Protein AF-A0A961NVN5-F1 (afdb_monomer)

Structure (mmCIF, N/CA/C/O backbone):
data_AF-A0A961NVN5-F1
#
_entry.id   AF-A0A961NVN5-F1
#
loop_
_atom_site.group_PDB
_atom_site.id
_atom_site.type_symbol
_atom_site.label_atom_id
_atom_site.label_alt_id
_atom_site.label_comp_id
_atom_site.label_asym_id
_atom_site.label_entity_id
_atom_site.label_seq_id
_atom_site.pdbx_PDB_ins_code
_atom_site.Cartn_x
_atom_site.Cartn_y
_atom_site.Cartn_z
_atom_site.occupancy
_atom_site.B_iso_or_equiv
_atom_site.auth_seq_id
_atom_site.auth_comp_id
_atom_site.auth_asym_id
_atom_site.auth_atom_id
_atom_site.pdbx_PDB_model_num
ATOM 1 N N . GLY A 1 1 ? 16.189 -6.782 -29.443 1.00 54.62 1 GLY A N 1
ATOM 2 C CA . GLY A 1 1 ? 15.777 -5.396 -29.148 1.00 54.62 1 GLY A CA 1
ATOM 3 C C . GLY A 1 1 ? 14.375 -5.430 -28.589 1.00 54.62 1 GLY A C 1
ATOM 4 O O . GLY A 1 1 ? 13.712 -6.442 -28.785 1.00 54.62 1 GLY A O 1
ATOM 5 N N . LEU A 1 2 ? 13.948 -4.389 -27.878 1.00 65.62 2 LEU A N 1
ATOM 6 C CA . LEU A 1 2 ? 12.551 -4.274 -27.459 1.00 65.62 2 LEU A CA 1
ATOM 7 C C . LEU A 1 2 ? 11.672 -3.976 -28.669 1.00 65.62 2 LEU A C 1
ATOM 9 O O . LEU A 1 2 ? 11.994 -3.087 -29.455 1.00 65.62 2 LEU A O 1
ATOM 13 N N . ASP A 1 3 ? 10.572 -4.707 -28.792 1.00 76.19 3 ASP A N 1
ATOM 14 C CA . ASP A 1 3 ? 9.489 -4.343 -29.696 1.00 76.19 3 ASP A CA 1
ATOM 15 C C . ASP A 1 3 ? 8.655 -3.248 -29.018 1.00 76.19 3 ASP A C 1
ATOM 17 O O . ASP A 1 3 ? 7.711 -3.521 -28.276 1.00 76.19 3 ASP A O 1
ATOM 21 N N . PHE A 1 4 ? 9.068 -1.995 -29.210 1.00 77.75 4 PHE A N 1
ATOM 22 C CA . PHE A 1 4 ? 8.394 -0.845 -28.613 1.00 77.75 4 PHE A CA 1
ATOM 23 C C . PHE A 1 4 ? 6.947 -0.708 -29.097 1.00 77.75 4 PHE A C 1
ATOM 25 O O . PHE A 1 4 ? 6.072 -0.374 -28.298 1.00 77.75 4 PHE A O 1
ATOM 32 N N . GLU A 1 5 ? 6.678 -1.014 -30.368 1.00 84.38 5 GLU A N 1
ATOM 33 C CA . GLU A 1 5 ? 5.336 -0.913 -30.950 1.00 84.38 5 GLU A CA 1
ATOM 34 C C . GLU A 1 5 ? 4.349 -1.838 -30.229 1.00 84.38 5 GLU A C 1
ATOM 36 O O . GLU A 1 5 ? 3.235 -1.416 -29.919 1.00 84.38 5 GLU A O 1
ATOM 41 N N . SER A 1 6 ? 4.785 -3.047 -29.849 1.00 79.19 6 SER A N 1
ATOM 42 C CA . SER A 1 6 ? 3.965 -3.988 -29.067 1.00 79.19 6 SER A CA 1
ATOM 43 C C . SER A 1 6 ? 3.562 -3.487 -27.671 1.00 79.19 6 SER A C 1
ATOM 45 O O . SER A 1 6 ? 2.659 -4.048 -27.051 1.00 79.19 6 SER A O 1
ATOM 47 N N . SER A 1 7 ? 4.221 -2.445 -27.154 1.00 77.19 7 SER A N 1
ATOM 48 C CA . SER A 1 7 ? 3.955 -1.902 -25.817 1.00 77.19 7 SER A CA 1
ATOM 49 C C . SER A 1 7 ? 2.872 -0.811 -25.790 1.00 77.19 7 SER A C 1
ATOM 51 O O . SER A 1 7 ? 2.373 -0.454 -24.714 1.00 77.19 7 SER A O 1
ATOM 53 N N . LEU A 1 8 ? 2.493 -0.278 -26.955 1.00 86.06 8 LEU A N 1
ATOM 54 C CA . LEU A 1 8 ? 1.593 0.868 -27.064 1.00 86.06 8 LEU A CA 1
ATOM 55 C C . LEU A 1 8 ? 0.123 0.470 -26.890 1.00 86.06 8 LEU A C 1
ATOM 57 O O . LEU A 1 8 ? -0.350 -0.486 -27.501 1.00 86.06 8 LEU A O 1
ATOM 61 N N . ASP A 1 9 ? -0.620 1.256 -26.110 1.00 87.06 9 ASP A N 1
ATOM 62 C CA . ASP A 1 9 ? -2.085 1.232 -26.127 1.00 87.06 9 ASP A CA 1
ATOM 63 C C . ASP A 1 9 ? -2.608 2.288 -27.106 1.00 87.06 9 ASP A C 1
ATOM 65 O O . ASP A 1 9 ? -2.657 3.481 -26.808 1.00 87.06 9 ASP A O 1
ATOM 69 N N . LEU A 1 10 ? -2.975 1.851 -28.312 1.00 91.00 10 LEU A N 1
ATOM 70 C CA . LEU A 1 10 ? -3.453 2.747 -29.367 1.00 91.00 10 LEU A CA 1
ATOM 71 C C . LEU A 1 10 ? -4.879 3.273 -29.133 1.00 91.00 10 LEU A C 1
ATOM 73 O O . LEU A 1 10 ? -5.317 4.135 -29.896 1.00 91.00 10 LEU A O 1
ATOM 77 N N . GLY A 1 11 ? -5.589 2.774 -28.113 1.00 91.06 11 GLY A N 1
ATOM 78 C CA . GLY A 1 11 ? -6.855 3.351 -27.660 1.00 91.06 11 GLY A CA 1
ATOM 79 C C . GLY A 1 11 ? -6.668 4.696 -26.955 1.00 91.06 11 GLY A C 1
ATOM 80 O O . GLY A 1 11 ? -7.577 5.525 -26.975 1.00 91.06 11 GLY A O 1
ATOM 81 N N . GLU A 1 12 ? -5.475 4.935 -26.409 1.00 91.38 12 GLU A N 1
ATOM 82 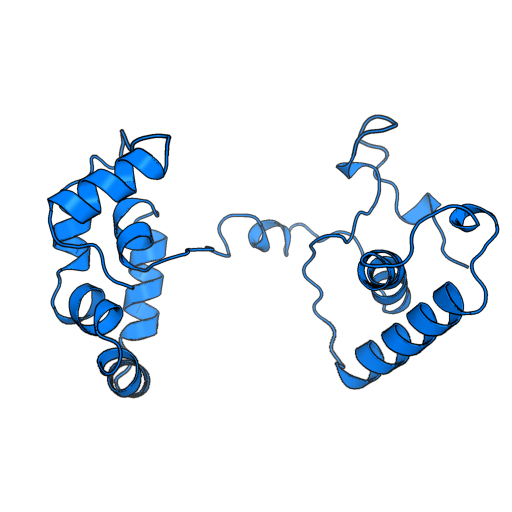C CA . GLU A 1 12 ? -5.134 6.163 -25.702 1.00 91.38 12 GLU A CA 1
ATOM 83 C C . GLU A 1 12 ? -4.500 7.217 -26.626 1.00 91.38 12 GLU A C 1
ATOM 85 O O . GLU A 1 12 ? -3.766 6.864 -27.558 1.00 91.38 12 GLU A O 1
ATOM 90 N N . PRO A 1 13 ? -4.733 8.524 -26.396 1.00 92.75 13 PRO A N 1
ATOM 91 C CA . PRO A 1 13 ? -4.140 9.593 -27.196 1.00 92.75 13 PRO A CA 1
ATOM 92 C C . PRO A 1 13 ? -2.614 9.573 -27.178 1.00 92.75 13 PRO A C 1
ATOM 94 O O . PRO A 1 13 ? -1.990 9.168 -26.196 1.00 92.75 13 PRO A O 1
ATOM 97 N N . ASP A 1 14 ? -2.006 10.079 -28.249 1.00 90.50 14 ASP A N 1
ATOM 98 C CA . ASP A 1 14 ? -0.571 10.348 -28.240 1.00 90.50 14 ASP A CA 1
ATOM 99 C C . ASP A 1 14 ? -0.194 11.289 -27.081 1.00 90.50 14 ASP A C 1
ATOM 101 O O . ASP A 1 14 ? -0.999 12.130 -26.676 1.00 90.50 14 ASP A O 1
ATOM 105 N N . GLU A 1 15 ? 1.002 11.102 -26.520 1.00 84.81 15 GLU A N 1
ATOM 106 C CA . GLU A 1 15 ? 1.493 11.759 -25.291 1.00 84.81 15 GLU A CA 1
ATOM 107 C C . GLU A 1 15 ? 0.704 11.439 -23.995 1.00 84.81 15 GLU A C 1
ATOM 109 O O . GLU A 1 15 ? 1.038 11.952 -22.923 1.00 84.81 15 GLU A O 1
ATOM 114 N N . TYR A 1 16 ? -0.319 10.572 -24.033 1.00 86.69 16 TYR A N 1
ATOM 115 C CA . TYR A 1 16 ? -0.998 10.124 -22.815 1.00 86.69 16 TYR A CA 1
ATOM 116 C C . TYR A 1 16 ? -0.154 9.101 -22.050 1.00 86.69 16 TYR A C 1
ATOM 118 O O . TYR A 1 16 ? 0.410 8.175 -22.627 1.00 86.69 16 TYR A O 1
ATOM 126 N N . TRP A 1 17 ? -0.076 9.239 -20.728 1.00 80.94 17 TRP A N 1
ATOM 127 C CA . TRP A 1 17 ? 0.821 8.414 -19.917 1.00 80.94 17 TRP A CA 1
ATOM 128 C C . TRP A 1 17 ? 0.456 6.919 -19.937 1.00 80.94 17 TRP A C 1
ATOM 130 O O . TRP A 1 17 ? 1.364 6.095 -19.906 1.00 80.94 17 TRP A O 1
ATOM 140 N N . GLU A 1 18 ? -0.830 6.554 -20.050 1.00 80.62 18 GLU A N 1
ATOM 141 C CA . GLU A 1 18 ? -1.252 5.143 -20.147 1.00 80.62 18 GLU A CA 1
ATOM 142 C C . GLU A 1 18 ? -0.970 4.539 -21.531 1.00 80.62 18 GLU A C 1
ATOM 144 O O . GLU A 1 18 ? -0.825 3.319 -21.646 1.00 80.62 18 GLU A O 1
ATOM 149 N N . ARG A 1 19 ? -0.808 5.364 -22.580 1.00 86.19 19 ARG A N 1
ATOM 150 C CA . ARG A 1 19 ? -0.456 4.894 -23.933 1.00 86.19 19 ARG A CA 1
ATOM 151 C C . ARG A 1 19 ? 0.866 4.148 -23.936 1.00 86.19 19 ARG A C 1
ATOM 153 O O . ARG A 1 19 ? 1.012 3.145 -24.630 1.00 86.19 19 ARG A O 1
ATOM 160 N N . TYR A 1 20 ? 1.815 4.611 -23.136 1.00 83.12 20 TYR A N 1
ATOM 161 C CA . TYR A 1 20 ? 3.134 4.015 -23.012 1.00 83.12 20 TYR A CA 1
ATOM 162 C C . TYR A 1 20 ? 3.140 3.033 -21.846 1.00 83.12 20 TYR A C 1
ATOM 164 O O . TYR A 1 20 ? 2.620 3.323 -20.772 1.00 83.12 20 TYR A O 1
ATOM 172 N N . LEU A 1 21 ? 3.707 1.844 -22.054 1.00 74.00 21 LEU A N 1
ATOM 173 C CA . LEU A 1 21 ? 3.797 0.832 -21.006 1.00 74.00 21 LEU A CA 1
ATOM 174 C C . LEU A 1 21 ? 4.797 1.285 -19.936 1.00 74.00 21 LEU A C 1
ATOM 176 O O . LEU A 1 21 ? 5.991 1.000 -20.005 1.00 74.00 21 LEU A O 1
ATOM 180 N N . TYR A 1 22 ? 4.310 2.050 -18.966 1.00 66.25 22 TYR A N 1
ATOM 181 C CA . TYR A 1 22 ? 5.136 2.635 -17.926 1.00 66.25 22 TYR A CA 1
ATOM 182 C C . TYR A 1 22 ? 5.209 1.695 -16.722 1.00 66.25 22 TYR A C 1
ATOM 184 O O . TYR A 1 22 ? 4.232 1.531 -15.997 1.00 66.25 22 TYR A O 1
ATOM 192 N N . PHE A 1 23 ? 6.371 1.088 -16.469 1.00 61.69 23 PHE A N 1
ATOM 193 C CA . PHE A 1 23 ? 6.583 0.247 -15.282 1.00 61.69 23 PHE A CA 1
ATOM 194 C C . PHE A 1 23 ? 7.195 1.017 -14.104 1.00 61.69 23 PHE A C 1
ATOM 196 O O . PHE A 1 23 ? 8.046 0.489 -13.393 1.00 61.69 23 PHE A O 1
ATOM 203 N N . ASN A 1 24 ? 6.780 2.258 -13.852 1.00 53.50 24 ASN A N 1
ATOM 204 C CA . ASN A 1 24 ? 7.271 2.972 -12.664 1.00 53.50 24 ASN A CA 1
ATOM 205 C C . ASN A 1 24 ? 6.680 2.461 -11.351 1.00 53.50 24 ASN A C 1
ATOM 207 O O . ASN A 1 24 ? 7.272 2.640 -10.288 1.00 53.50 24 ASN A O 1
ATOM 211 N N . ALA A 1 25 ? 5.511 1.834 -11.423 1.00 54.88 25 ALA A N 1
ATOM 212 C CA . ALA A 1 25 ? 4.916 1.057 -10.354 1.00 54.88 25 ALA A CA 1
ATOM 213 C C . ALA A 1 25 ? 4.046 -0.006 -11.023 1.00 54.88 25 ALA A C 1
ATOM 215 O O . ALA A 1 25 ? 3.140 0.326 -11.779 1.00 54.88 25 ALA A O 1
ATOM 216 N N . GLY A 1 26 ? 4.356 -1.277 -10.800 1.00 59.56 26 GLY A N 1
ATOM 217 C CA . GLY A 1 26 ? 3.633 -2.367 -11.436 1.00 59.56 26 GLY A CA 1
ATOM 218 C C . GLY A 1 26 ? 3.784 -3.660 -10.661 1.00 59.56 26 GLY A C 1
ATOM 219 O O . GLY A 1 26 ? 4.780 -3.890 -9.970 1.00 59.56 26 GLY A O 1
ATOM 220 N N . TRP A 1 27 ? 2.774 -4.510 -10.779 1.00 65.81 27 TRP A N 1
ATOM 221 C CA . TRP A 1 27 ? 2.790 -5.854 -10.230 1.00 65.81 27 TRP A CA 1
ATOM 222 C C . TRP A 1 27 ? 3.481 -6.779 -11.223 1.00 65.81 27 TRP A C 1
ATOM 224 O O . TRP A 1 27 ? 3.079 -6.862 -12.381 1.00 65.81 27 TRP A O 1
ATOM 234 N N . PHE A 1 28 ? 4.505 -7.500 -10.776 1.00 70.06 28 PHE A N 1
ATOM 235 C CA . PHE A 1 28 ? 5.080 -8.587 -11.558 1.00 70.06 28 PHE A CA 1
ATOM 236 C C . PHE A 1 28 ? 4.971 -9.889 -10.768 1.00 70.06 28 PHE A C 1
ATOM 238 O O . PHE A 1 28 ? 5.418 -9.997 -9.626 1.00 70.06 28 PHE A O 1
ATOM 245 N N . CYS A 1 29 ? 4.362 -10.897 -11.383 1.00 70.38 29 CYS A N 1
ATOM 246 C CA . CYS A 1 29 ? 4.253 -12.240 -10.826 1.00 70.38 29 CYS A CA 1
ATOM 247 C C . CYS A 1 29 ? 5.233 -13.155 -11.562 1.00 70.38 29 CYS A C 1
ATOM 249 O O . CYS A 1 29 ? 4.852 -13.933 -12.432 1.00 70.38 29 CYS A O 1
ATOM 251 N N . GLY A 1 30 ? 6.521 -13.016 -11.246 1.00 71.56 30 GLY A N 1
ATOM 252 C CA . GLY A 1 30 ? 7.564 -13.885 -11.786 1.00 71.56 30 GLY A CA 1
ATOM 253 C C . GLY A 1 30 ? 7.636 -15.212 -11.032 1.00 71.56 30 GLY A C 1
ATOM 254 O O . GLY A 1 30 ? 7.581 -15.232 -9.804 1.00 71.56 30 GLY A O 1
ATOM 255 N N . ALA A 1 31 ? 7.799 -16.322 -11.755 1.00 73.31 31 ALA A N 1
ATOM 256 C CA . ALA A 1 31 ? 7.961 -17.644 -11.144 1.00 73.31 31 ALA A CA 1
ATOM 257 C C . ALA A 1 31 ? 9.341 -17.847 -10.482 1.00 73.31 31 ALA A C 1
ATOM 259 O O . ALA A 1 31 ? 9.458 -18.669 -9.575 1.00 73.31 31 ALA A O 1
ATOM 260 N N . ASP A 1 32 ? 10.374 -17.113 -10.923 1.00 88.81 32 ASP A N 1
ATOM 261 C CA . ASP A 1 32 ? 11.762 -17.294 -10.479 1.00 88.81 32 ASP A CA 1
ATOM 262 C C . ASP A 1 32 ? 12.438 -15.954 -10.106 1.00 88.81 32 ASP A C 1
ATOM 264 O O . ASP A 1 32 ? 12.791 -15.167 -10.994 1.00 88.81 32 ASP A O 1
ATOM 268 N N . PRO A 1 33 ? 12.661 -15.687 -8.803 1.00 89.19 33 PRO A N 1
ATOM 269 C CA . PRO A 1 33 ? 13.325 -14.469 -8.349 1.00 89.19 33 PRO A CA 1
ATOM 270 C C . PRO A 1 33 ? 14.824 -14.431 -8.687 1.00 89.19 33 PRO A C 1
ATOM 272 O O . PRO A 1 33 ? 15.379 -13.343 -8.835 1.00 89.19 33 PRO A O 1
ATOM 275 N N . ALA A 1 34 ? 15.491 -15.583 -8.822 1.00 92.94 34 ALA A N 1
ATOM 276 C CA . ALA A 1 34 ? 16.913 -15.634 -9.152 1.00 92.94 34 ALA A CA 1
ATOM 277 C C . ALA A 1 34 ? 17.141 -15.234 -10.611 1.00 92.94 34 ALA A C 1
ATOM 279 O O . ALA A 1 34 ? 17.990 -14.385 -10.894 1.00 92.94 34 ALA A O 1
ATOM 280 N N . ARG A 1 35 ? 16.325 -15.773 -11.528 1.00 92.00 35 ARG A N 1
ATOM 281 C CA . ARG A 1 35 ? 16.326 -15.348 -12.933 1.00 92.00 35 ARG A CA 1
ATOM 282 C C . ARG A 1 35 ? 16.010 -13.862 -13.062 1.00 92.00 35 ARG A C 1
ATOM 284 O O . ARG A 1 35 ? 16.721 -13.167 -13.781 1.00 92.00 35 ARG A O 1
ATOM 291 N N . PHE A 1 36 ? 14.995 -13.374 -12.345 1.00 91.38 36 PHE A N 1
ATOM 292 C CA . PHE A 1 36 ? 14.663 -11.950 -12.337 1.00 91.38 36 PHE A CA 1
ATOM 293 C C . PHE A 1 36 ? 15.862 -11.093 -11.918 1.00 91.38 36 PHE A C 1
ATOM 295 O O . PHE A 1 36 ? 16.220 -10.160 -12.629 1.00 91.38 36 PHE A O 1
ATOM 302 N N . GLY A 1 37 ? 16.520 -11.437 -10.805 1.00 92.75 37 GLY A N 1
ATOM 303 C CA . GLY A 1 37 ? 17.681 -10.697 -10.308 1.00 92.75 37 GLY A CA 1
ATOM 304 C C . GLY A 1 37 ? 18.858 -10.683 -11.286 1.00 92.75 37 GLY A C 1
ATOM 305 O O . GLY A 1 37 ? 19.462 -9.631 -11.485 1.00 92.75 37 GLY A O 1
ATOM 306 N N . ALA A 1 38 ? 19.154 -11.816 -11.932 1.00 95.00 38 ALA A N 1
ATOM 307 C CA . ALA A 1 38 ? 20.207 -11.897 -12.944 1.00 95.00 38 ALA A CA 1
ATOM 308 C C . ALA A 1 38 ? 19.889 -11.017 -14.163 1.00 95.00 38 ALA A C 1
ATOM 310 O O . ALA A 1 38 ? 20.690 -10.165 -14.534 1.00 95.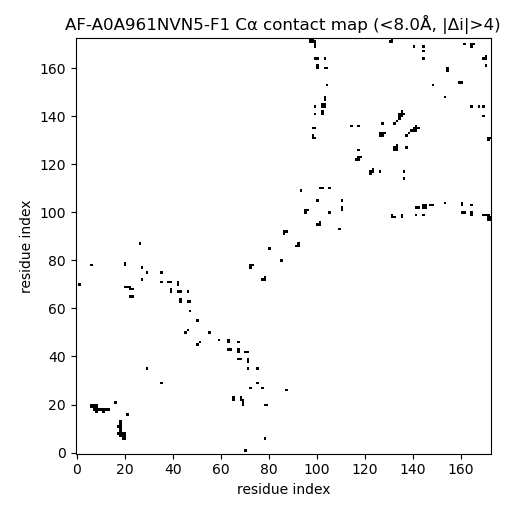00 38 ALA A O 1
ATOM 311 N N . THR A 1 39 ? 18.681 -11.150 -14.724 1.00 92.69 39 THR A N 1
ATOM 312 C CA . THR A 1 39 ? 18.237 -10.336 -15.866 1.00 92.69 39 THR A CA 1
ATOM 313 C C . THR A 1 39 ? 18.212 -8.846 -15.522 1.00 92.69 39 THR A C 1
ATOM 315 O O . THR A 1 39 ? 18.625 -8.019 -16.331 1.00 92.69 39 THR A O 1
ATOM 318 N N . PHE A 1 40 ? 17.784 -8.490 -14.309 1.00 93.19 40 PHE A N 1
ATOM 319 C CA . PHE A 1 40 ? 17.801 -7.110 -13.835 1.00 93.19 40 PHE A CA 1
ATOM 320 C C . PHE A 1 40 ? 19.213 -6.538 -13.759 1.00 93.19 40 PHE A C 1
ATOM 322 O O . PHE A 1 40 ? 19.456 -5.441 -14.262 1.00 93.19 40 PHE A O 1
ATOM 329 N N . LEU A 1 41 ? 20.146 -7.280 -13.157 1.00 96.12 41 LEU A N 1
ATOM 330 C CA . LEU A 1 41 ? 21.538 -6.861 -13.046 1.00 96.12 41 LEU A CA 1
ATOM 331 C C . LEU A 1 41 ? 22.166 -6.654 -14.428 1.00 96.12 41 LEU A C 1
ATOM 333 O O . LEU A 1 41 ? 22.782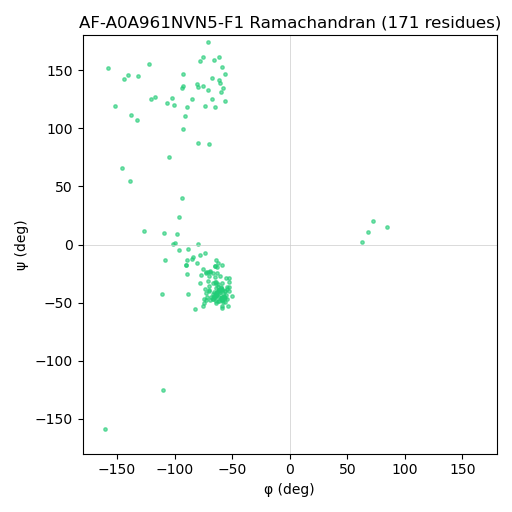 -5.615 -14.655 1.00 96.12 41 LEU A O 1
ATOM 337 N N . ASP A 1 42 ? 21.959 -7.593 -15.351 1.00 95.50 42 ASP A N 1
ATOM 338 C CA . ASP A 1 42 ? 22.497 -7.515 -16.711 1.00 95.50 42 ASP A CA 1
ATOM 339 C C . ASP A 1 42 ? 22.005 -6.255 -17.440 1.00 95.50 42 ASP A C 1
ATOM 341 O O . ASP A 1 42 ? 22.806 -5.503 -17.999 1.00 95.50 42 ASP A O 1
ATOM 345 N N . HIS A 1 43 ? 20.698 -5.974 -17.383 1.00 92.62 43 HIS A N 1
ATOM 346 C CA . HIS A 1 43 ? 20.125 -4.772 -17.994 1.00 92.62 43 HIS A CA 1
ATOM 347 C C . HIS A 1 43 ? 20.631 -3.482 -17.340 1.00 92.62 43 HIS A C 1
ATOM 349 O O . HIS A 1 43 ? 21.014 -2.551 -18.050 1.00 92.62 43 HIS A O 1
ATOM 355 N N . ALA A 1 44 ? 20.665 -3.419 -16.007 1.00 94.81 44 ALA A N 1
ATOM 356 C CA . ALA A 1 44 ? 21.129 -2.235 -15.288 1.00 94.81 44 ALA A CA 1
ATOM 357 C C . ALA A 1 44 ? 22.609 -1.928 -15.581 1.00 94.81 44 ALA A C 1
ATOM 359 O O . ALA A 1 44 ? 22.961 -0.767 -15.794 1.00 94.81 44 ALA A O 1
ATOM 360 N N . LEU A 1 45 ? 23.470 -2.952 -15.641 1.00 95.81 45 LEU A N 1
ATOM 361 C CA . LEU A 1 45 ? 24.881 -2.795 -16.008 1.00 95.81 45 LEU A CA 1
ATOM 362 C C . LEU A 1 45 ? 25.036 -2.335 -17.460 1.00 95.81 45 LEU A C 1
ATOM 364 O O . LEU A 1 45 ? 25.781 -1.393 -17.714 1.00 95.81 45 LEU A O 1
ATOM 368 N N . ALA A 1 46 ? 24.292 -2.933 -18.396 1.00 94.19 46 ALA A N 1
ATOM 369 C CA . ALA A 1 46 ? 24.338 -2.539 -19.802 1.00 94.19 46 ALA A CA 1
ATOM 370 C C . ALA A 1 46 ? 23.935 -1.067 -20.007 1.00 94.19 46 ALA A C 1
ATOM 372 O O . ALA A 1 46 ? 24.644 -0.333 -20.691 1.00 94.19 46 ALA A O 1
ATOM 373 N N . ILE A 1 47 ? 22.845 -0.616 -19.372 1.00 93.06 47 ILE A N 1
ATOM 374 C CA . ILE A 1 47 ? 22.389 0.783 -19.445 1.00 93.06 47 ILE A CA 1
ATOM 375 C C . ILE A 1 47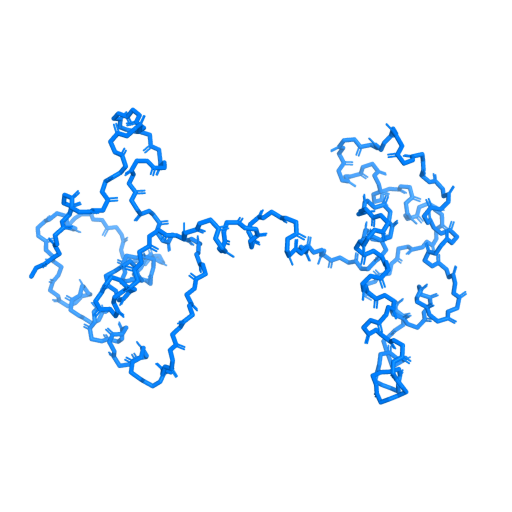 ? 23.413 1.732 -18.812 1.00 93.06 47 ILE A C 1
ATOM 377 O O . ILE A 1 47 ? 23.682 2.795 -19.363 1.00 93.06 47 ILE A O 1
ATOM 381 N N . ARG A 1 48 ? 23.977 1.367 -17.656 1.00 94.19 48 ARG A N 1
ATOM 382 C CA . ARG A 1 48 ? 24.934 2.212 -16.931 1.00 94.19 48 ARG A CA 1
ATOM 383 C C . ARG A 1 48 ? 26.258 2.360 -17.679 1.00 94.19 48 ARG A C 1
ATOM 385 O O . ARG A 1 48 ? 26.792 3.463 -17.744 1.00 94.19 48 ARG A O 1
ATOM 392 N N . ASP A 1 49 ? 26.792 1.255 -18.193 1.00 94.69 49 ASP A N 1
ATOM 393 C CA . ASP A 1 49 ? 28.152 1.198 -18.740 1.00 94.69 49 ASP A CA 1
ATOM 394 C C . ASP A 1 49 ? 28.197 1.550 -20.236 1.00 94.69 49 ASP A C 1
ATOM 396 O O . ASP A 1 49 ? 29.223 2.025 -20.725 1.00 94.69 49 ASP A O 1
ATOM 400 N N . ALA A 1 50 ? 27.093 1.347 -20.961 1.00 92.75 50 ALA A N 1
ATOM 401 C CA . ALA A 1 50 ? 26.973 1.644 -22.386 1.00 92.75 50 ALA A CA 1
ATOM 402 C C . ALA A 1 50 ? 25.549 2.129 -22.739 1.00 92.75 50 ALA A C 1
ATOM 404 O O . ALA A 1 50 ? 24.822 1.434 -23.459 1.00 92.75 50 ALA A O 1
ATOM 405 N N . PRO A 1 51 ? 25.125 3.311 -22.242 1.00 89.75 51 PRO A N 1
ATOM 406 C CA . PRO A 1 51 ? 23.791 3.827 -22.518 1.00 89.75 51 PRO A CA 1
ATOM 407 C C . PRO A 1 51 ? 23.594 4.052 -24.025 1.00 89.75 51 PRO A C 1
ATOM 409 O O . PRO A 1 51 ? 24.513 4.516 -24.709 1.00 89.75 51 PRO A O 1
ATOM 412 N N . PRO A 1 52 ? 22.397 3.759 -24.559 1.00 86.62 52 PRO A N 1
ATOM 413 C CA . PRO A 1 52 ? 22.077 4.061 -25.944 1.00 86.62 52 PRO A CA 1
ATOM 414 C C . PRO A 1 52 ? 22.036 5.588 -26.174 1.00 86.62 52 PRO A C 1
ATOM 416 O O . PRO A 1 52 ? 21.863 6.348 -25.213 1.00 86.62 52 PRO A O 1
ATOM 419 N N . PRO A 1 53 ? 22.185 6.066 -27.426 1.00 89.06 53 PRO A N 1
ATOM 420 C CA . PRO A 1 53 ? 22.226 7.498 -27.743 1.00 89.06 53 PRO A CA 1
ATOM 421 C C . PRO A 1 53 ? 21.037 8.302 -27.199 1.00 89.06 53 PRO A C 1
ATOM 423 O O . PRO A 1 53 ? 21.199 9.453 -26.800 1.00 89.06 53 PRO A O 1
ATOM 426 N N . GLU A 1 54 ? 19.859 7.686 -27.122 1.00 85.25 54 GLU A N 1
ATOM 427 C CA . GLU A 1 54 ? 18.625 8.270 -26.593 1.00 85.25 54 GLU A CA 1
ATOM 428 C C . GLU A 1 54 ? 18.735 8.636 -25.099 1.00 85.25 54 GLU A C 1
ATOM 430 O O . GLU A 1 54 ? 18.041 9.539 -24.631 1.00 85.25 54 GLU A O 1
ATOM 435 N N . LEU A 1 55 ? 19.639 7.985 -24.352 1.00 87.50 55 LEU A N 1
ATOM 436 C CA . LEU A 1 55 ? 19.913 8.256 -22.936 1.00 87.50 55 LEU A CA 1
ATOM 437 C C . LEU A 1 55 ? 21.155 9.133 -22.701 1.00 87.50 55 LEU A C 1
ATOM 439 O O . LEU A 1 55 ? 21.456 9.437 -21.549 1.00 87.50 55 LEU A O 1
ATOM 443 N N . ALA A 1 56 ? 21.857 9.591 -23.745 1.00 83.81 56 ALA A N 1
ATOM 444 C CA . ALA A 1 56 ? 23.169 10.246 -23.628 1.00 83.81 56 ALA A CA 1
ATOM 445 C C . ALA A 1 56 ? 23.204 11.517 -22.748 1.00 83.81 56 ALA A C 1
ATOM 447 O O . ALA A 1 56 ? 24.279 11.932 -22.319 1.00 83.81 56 ALA A O 1
ATOM 448 N N . LEU A 1 57 ? 22.050 12.133 -22.466 1.00 86.31 57 LEU A N 1
ATOM 449 C CA . LEU A 1 57 ? 21.909 13.326 -21.616 1.00 86.31 57 LEU A CA 1
ATOM 450 C C . LEU A 1 57 ? 20.888 13.145 -20.478 1.00 86.31 57 LEU A C 1
ATOM 452 O O . LEU A 1 57 ? 20.500 14.123 -19.839 1.00 86.31 57 LEU A O 1
ATOM 456 N N . GLN A 1 58 ? 20.431 11.916 -20.232 1.00 87.44 58 GLN A N 1
ATOM 457 C CA . GLN A 1 58 ? 19.450 11.624 -19.189 1.00 87.44 58 GLN A CA 1
ATOM 458 C C . GLN A 1 58 ? 20.155 11.245 -17.877 1.00 87.44 58 GLN A C 1
ATOM 460 O O . GLN A 1 58 ? 21.118 10.474 -17.897 1.00 87.44 58 GLN A O 1
ATOM 465 N N . PRO A 1 59 ? 19.702 11.754 -16.716 1.00 89.25 59 PRO A N 1
ATOM 466 C CA . PRO A 1 59 ? 20.248 11.331 -15.435 1.00 89.25 59 PRO A CA 1
ATOM 467 C C . PRO A 1 59 ? 19.871 9.870 -15.160 1.00 89.25 59 PRO A C 1
ATOM 469 O O . PRO A 1 59 ? 18.694 9.521 -15.140 1.00 89.25 59 PRO A O 1
ATOM 472 N N . LEU A 1 60 ? 20.871 9.026 -14.904 1.00 91.06 60 LEU A N 1
ATOM 473 C CA . LEU A 1 60 ? 20.654 7.631 -14.501 1.00 91.06 60 LEU A CA 1
ATOM 474 C C . LEU A 1 60 ? 20.558 7.459 -12.980 1.00 91.06 60 LEU A C 1
ATOM 476 O O . LEU A 1 60 ? 20.048 6.453 -12.515 1.00 91.06 60 LEU A O 1
ATOM 480 N N . ASP A 1 61 ? 21.011 8.420 -12.181 1.00 90.38 61 ASP A N 1
ATOM 481 C CA . ASP A 1 61 ? 20.858 8.404 -10.721 1.00 90.38 61 ASP A CA 1
ATOM 482 C C . ASP A 1 61 ? 19.795 9.443 -10.327 1.00 90.38 61 ASP A C 1
ATOM 484 O O . ASP A 1 61 ? 19.954 10.614 -10.699 1.00 90.38 61 ASP A O 1
ATOM 488 N N . PRO A 1 62 ? 18.691 9.068 -9.645 1.00 89.62 62 PRO A N 1
ATOM 489 C CA . PRO A 1 62 ? 18.360 7.762 -9.045 1.00 89.62 62 PRO A CA 1
ATOM 490 C C . PRO A 1 62 ? 17.480 6.847 -9.919 1.00 89.62 62 PRO A C 1
ATOM 492 O O . PRO A 1 62 ? 16.756 6.019 -9.383 1.00 89.62 62 PRO A O 1
ATOM 495 N N . TRP A 1 63 ? 17.475 7.021 -11.243 1.00 89.81 63 TRP A N 1
ATOM 496 C CA . TRP A 1 63 ? 16.453 6.456 -12.139 1.00 89.81 63 TRP A CA 1
ATOM 497 C C . TRP A 1 63 ? 16.813 5.130 -12.824 1.00 89.81 63 TRP A C 1
ATOM 499 O O . TRP A 1 63 ? 15.985 4.575 -13.543 1.00 89.81 63 TRP A O 1
ATOM 509 N N . LEU A 1 64 ? 18.037 4.623 -12.660 1.00 91.56 64 LEU A N 1
ATOM 510 C CA . LEU A 1 64 ? 18.549 3.463 -13.398 1.00 91.56 64 LEU A CA 1
ATOM 511 C C . LEU A 1 64 ? 17.661 2.228 -13.223 1.00 91.56 64 LEU A C 1
ATOM 513 O O . LEU A 1 64 ? 17.424 1.495 -14.180 1.00 91.56 64 LEU A O 1
ATOM 517 N N . ASP A 1 65 ? 17.161 2.010 -12.011 1.00 89.00 65 ASP A N 1
ATOM 518 C CA . ASP A 1 65 ? 16.251 0.917 -11.691 1.00 89.00 65 ASP A CA 1
ATOM 519 C C . ASP A 1 65 ? 14.905 1.062 -12.412 1.00 89.00 65 ASP A C 1
ATOM 521 O O . ASP A 1 65 ? 14.417 0.092 -12.990 1.00 89.00 65 ASP A O 1
ATOM 525 N N . GLN A 1 66 ? 14.350 2.274 -12.455 1.00 87.00 66 GLN A N 1
ATOM 526 C CA . GLN A 1 66 ? 13.108 2.575 -13.169 1.00 87.00 66 GLN A CA 1
ATOM 527 C C . GLN A 1 66 ? 13.255 2.440 -14.685 1.00 87.00 66 GLN A C 1
ATOM 529 O O . GLN A 1 66 ? 12.313 2.024 -15.351 1.00 87.00 66 GLN A O 1
ATOM 534 N N . ILE A 1 67 ? 14.434 2.743 -15.235 1.00 87.69 67 ILE A N 1
ATOM 535 C CA . ILE A 1 67 ? 14.727 2.567 -16.664 1.00 87.69 67 ILE A CA 1
ATOM 536 C C . ILE A 1 67 ? 14.892 1.076 -16.998 1.00 87.69 67 ILE A C 1
ATOM 538 O O . ILE A 1 67 ? 14.394 0.611 -18.024 1.00 87.69 67 ILE A O 1
ATOM 542 N N . ALA A 1 68 ? 15.576 0.311 -16.141 1.00 89.81 68 ALA A N 1
ATOM 543 C CA . ALA A 1 68 ? 15.854 -1.104 -16.382 1.00 89.81 68 ALA A CA 1
ATOM 544 C C . ALA A 1 68 ? 14.615 -1.996 -16.195 1.00 89.81 68 ALA A C 1
ATOM 546 O O . ALA A 1 68 ? 14.413 -2.940 -16.963 1.00 89.81 68 ALA A O 1
ATOM 547 N N . LEU A 1 69 ? 13.775 -1.701 -15.197 1.00 86.94 69 LEU A N 1
ATOM 548 C CA . LEU A 1 69 ? 12.644 -2.539 -14.792 1.00 86.94 69 LEU A CA 1
ATOM 549 C C . LEU A 1 69 ? 11.666 -2.876 -15.941 1.00 86.94 69 LEU A C 1
ATOM 551 O O . LEU A 1 69 ? 11.372 -4.064 -16.106 1.00 86.94 69 LEU A O 1
ATOM 555 N N . PRO A 1 70 ? 11.217 -1.919 -16.782 1.00 83.12 70 PRO A N 1
ATOM 556 C CA . PRO A 1 70 ? 10.431 -2.212 -17.977 1.00 83.12 70 PRO A CA 1
ATOM 557 C C . PRO A 1 70 ? 11.026 -3.283 -18.887 1.00 83.12 70 PRO A C 1
ATOM 559 O O . PRO A 1 70 ? 10.319 -4.176 -19.358 1.00 83.12 70 PRO A O 1
ATOM 562 N N . LEU A 1 71 ? 12.337 -3.203 -19.123 1.00 85.12 71 LEU A N 1
ATOM 563 C CA . LEU A 1 71 ? 13.031 -4.088 -20.054 1.00 85.12 71 LEU A CA 1
ATOM 564 C C . LEU A 1 71 ? 13.104 -5.507 -19.497 1.00 85.12 71 LEU A C 1
ATOM 566 O O . LEU A 1 71 ? 12.911 -6.475 -20.228 1.00 85.12 71 LEU A O 1
ATOM 570 N N . VAL A 1 72 ? 13.331 -5.616 -18.188 1.00 88.12 72 VAL A N 1
ATOM 571 C CA . VAL A 1 72 ? 13.392 -6.887 -17.463 1.00 88.12 72 VAL A CA 1
ATOM 572 C C . VAL A 1 72 ? 12.029 -7.565 -17.455 1.00 88.12 72 VAL A C 1
ATOM 574 O O . VAL A 1 72 ? 11.937 -8.751 -17.764 1.00 88.12 72 VAL A O 1
ATOM 577 N N . ILE A 1 73 ? 10.963 -6.822 -17.139 1.00 83.56 73 ILE A N 1
ATOM 578 C CA . ILE A 1 73 ? 9.602 -7.369 -17.117 1.00 83.56 73 ILE A CA 1
ATOM 579 C C . ILE A 1 73 ? 9.218 -7.860 -18.513 1.00 83.56 73 ILE A C 1
ATOM 581 O O . ILE A 1 73 ? 8.793 -9.008 -18.653 1.00 83.56 73 ILE A O 1
ATOM 585 N N . HIS A 1 74 ? 9.441 -7.046 -19.546 1.00 82.38 74 HIS A N 1
ATOM 586 C CA . HIS A 1 74 ? 9.167 -7.439 -20.926 1.00 82.38 74 HIS A CA 1
ATOM 587 C C . HIS A 1 74 ? 10.008 -8.653 -21.363 1.00 82.38 74 HIS A C 1
ATOM 589 O O . HIS A 1 74 ? 9.472 -9.616 -21.909 1.00 82.38 74 HIS A O 1
ATOM 595 N N . GLY A 1 75 ? 11.310 -8.670 -21.057 1.00 83.44 75 GLY A N 1
ATOM 596 C CA . GLY A 1 75 ? 12.216 -9.780 -21.382 1.00 83.44 75 GLY A CA 1
ATOM 597 C C . GLY A 1 75 ? 11.864 -11.107 -20.695 1.00 83.44 75 GLY A C 1
ATOM 598 O O . GLY A 1 75 ? 12.272 -12.176 -21.152 1.00 83.44 75 GLY A O 1
ATOM 599 N N . LEU A 1 76 ? 11.075 -11.058 -19.620 1.00 85.56 76 LEU A N 1
ATOM 600 C CA . LEU A 1 76 ? 10.544 -12.229 -18.921 1.00 85.56 76 LEU A CA 1
ATOM 601 C C . LEU A 1 76 ? 9.104 -12.580 -19.333 1.00 85.56 76 LEU A C 1
ATOM 603 O O . LEU A 1 76 ? 8.504 -13.467 -18.727 1.00 85.56 76 LEU A O 1
ATOM 607 N N . GLY A 1 77 ? 8.568 -11.937 -20.376 1.00 82.38 77 GLY A N 1
ATOM 608 C CA . GLY A 1 77 ? 7.225 -12.185 -20.906 1.00 82.38 77 GLY A CA 1
ATOM 609 C C . GLY A 1 77 ? 6.109 -11.432 -20.178 1.00 82.38 77 GLY A C 1
ATOM 610 O O . GLY A 1 77 ? 4.942 -11.784 -20.328 1.00 82.38 77 GLY A O 1
ATOM 611 N N . GLY A 1 78 ? 6.448 -10.428 -19.369 1.00 79.94 78 GLY A N 1
ATOM 612 C CA . GLY A 1 78 ? 5.477 -9.539 -18.740 1.00 79.94 78 GLY A CA 1
ATOM 613 C C . GLY A 1 78 ? 4.947 -8.470 -19.700 1.00 79.94 78 GLY A C 1
ATOM 614 O O . GLY A 1 78 ? 5.587 -8.111 -20.687 1.00 79.94 78 GLY A O 1
ATOM 615 N N . GLY A 1 79 ? 3.770 -7.938 -19.383 1.00 77.88 79 GLY A N 1
ATOM 616 C CA . GLY A 1 79 ? 3.078 -6.922 -20.174 1.00 77.88 79 GLY A CA 1
ATOM 617 C C . GLY A 1 79 ? 2.040 -6.181 -19.334 1.00 77.88 79 GLY A C 1
ATOM 618 O O . GLY A 1 79 ? 2.124 -6.187 -18.104 1.00 77.88 79 GLY A O 1
ATOM 619 N N . ARG A 1 80 ? 1.057 -5.550 -19.988 1.00 78.25 80 ARG A N 1
ATOM 620 C CA . ARG A 1 80 ? -0.070 -4.909 -19.289 1.00 78.25 80 ARG A CA 1
ATOM 621 C C . ARG A 1 80 ? -0.849 -5.952 -18.481 1.00 78.25 80 ARG A C 1
ATOM 623 O O . ARG A 1 80 ? -1.061 -7.054 -18.994 1.00 78.25 80 ARG A O 1
ATOM 630 N N . PRO A 1 81 ? -1.282 -5.632 -17.250 1.00 75.62 81 PRO A N 1
ATOM 631 C CA . PRO A 1 81 ? -2.141 -6.531 -16.494 1.00 75.62 81 PRO A CA 1
ATOM 632 C C . PRO A 1 81 ? -3.435 -6.779 -17.275 1.00 75.62 81 PRO A C 1
ATOM 634 O O . PRO A 1 81 ? -4.073 -5.837 -17.747 1.00 75.62 81 PRO A O 1
ATOM 637 N N . GLY A 1 82 ? -3.823 -8.047 -17.411 1.00 77.00 82 GLY A N 1
ATOM 638 C CA . GLY A 1 82 ? -5.137 -8.397 -17.931 1.00 77.00 82 GLY A CA 1
ATOM 639 C C . GLY A 1 82 ? -6.250 -8.065 -16.925 1.00 77.00 82 GLY A C 1
ATOM 640 O O . GLY A 1 82 ? -5.974 -7.690 -15.777 1.00 77.00 82 GLY A O 1
ATOM 641 N N . PRO A 1 83 ? -7.529 -8.220 -17.317 1.00 81.00 83 PRO A N 1
ATOM 642 C CA . PRO A 1 83 ? -8.681 -7.984 -16.441 1.00 81.00 83 PRO A CA 1
ATOM 643 C C . PRO A 1 83 ? -8.612 -8.737 -15.104 1.00 81.00 83 PRO A C 1
ATOM 645 O O . PRO A 1 83 ? -9.139 -8.273 -14.096 1.00 81.00 83 PRO A O 1
ATOM 648 N N . GLU A 1 84 ? -7.937 -9.885 -15.080 1.00 81.12 84 GLU A N 1
ATOM 649 C CA . GLU A 1 84 ? -7.713 -10.704 -13.893 1.00 81.12 84 GLU A CA 1
ATOM 650 C C . GLU A 1 84 ? -6.768 -10.068 -12.860 1.00 81.12 84 GLU A C 1
ATOM 652 O O . GLU A 1 84 ? -6.860 -10.392 -11.676 1.00 81.12 84 GLU A O 1
ATOM 657 N N . LEU A 1 85 ? -5.891 -9.151 -13.283 1.00 78.12 85 LEU A N 1
ATOM 658 C CA . LEU A 1 85 ? -4.953 -8.432 -12.414 1.00 78.12 85 LEU A CA 1
ATOM 659 C C . LEU A 1 85 ? -5.320 -6.956 -12.219 1.00 78.12 85 LEU A C 1
ATOM 661 O O . LEU A 1 85 ? -4.809 -6.337 -11.289 1.00 78.12 85 LEU A O 1
ATOM 665 N N . ALA A 1 86 ? -6.235 -6.402 -13.021 1.00 75.44 86 ALA A N 1
ATOM 666 C CA . ALA A 1 86 ? -6.684 -5.009 -12.909 1.00 75.44 86 ALA A CA 1
ATOM 667 C C . ALA A 1 86 ? -7.219 -4.651 -11.506 1.00 75.44 86 ALA A C 1
ATOM 669 O O . ALA A 1 86 ? -7.083 -3.518 -11.049 1.00 75.44 86 ALA A O 1
ATOM 670 N N . GLY A 1 87 ? -7.776 -5.628 -10.781 1.00 82.06 87 GLY A N 1
ATOM 671 C CA . GLY A 1 87 ? -8.231 -5.438 -9.402 1.00 82.06 87 GLY A CA 1
ATOM 672 C C . GLY A 1 87 ? -7.110 -5.131 -8.401 1.00 82.06 87 GLY A C 1
ATOM 673 O O . GLY A 1 87 ? -7.404 -4.614 -7.324 1.00 82.06 87 GLY A O 1
ATOM 674 N N . LEU A 1 88 ? -5.836 -5.409 -8.717 1.00 82.12 88 LEU A N 1
ATOM 675 C CA . LEU A 1 88 ? -4.715 -5.170 -7.799 1.00 82.12 88 LEU A CA 1
ATOM 676 C C . LEU A 1 88 ? -4.512 -3.685 -7.484 1.00 82.12 88 LEU A C 1
ATOM 678 O O . LEU A 1 88 ? -4.192 -3.356 -6.342 1.00 82.12 88 LEU A O 1
ATOM 682 N N . ASP A 1 89 ? -4.776 -2.806 -8.449 1.00 75.50 89 ASP A N 1
ATOM 683 C CA . ASP A 1 89 ? -4.789 -1.351 -8.246 1.00 75.50 89 ASP A CA 1
ATOM 684 C C . ASP A 1 89 ? -6.172 -0.829 -7.805 1.00 75.50 89 ASP A C 1
ATOM 686 O O . ASP A 1 89 ? -6.340 0.354 -7.502 1.00 75.50 89 ASP A O 1
ATOM 690 N N . GLY A 1 90 ? -7.162 -1.724 -7.742 1.00 79.44 90 GLY A N 1
ATOM 691 C CA . GLY A 1 90 ? -8.540 -1.467 -7.347 1.00 79.44 90 GLY A CA 1
ATOM 692 C C . GLY A 1 90 ? -8.900 -2.085 -5.995 1.00 79.44 90 GLY A C 1
ATOM 693 O O . GLY A 1 90 ? -8.294 -1.801 -4.966 1.00 79.44 90 GLY A O 1
ATOM 694 N N . ASP A 1 91 ? -9.953 -2.893 -5.980 1.00 82.62 91 ASP A N 1
ATOM 695 C CA . ASP A 1 91 ? -10.584 -3.437 -4.777 1.00 82.62 91 ASP A CA 1
ATOM 696 C C . ASP A 1 91 ? -9.914 -4.706 -4.220 1.00 82.62 91 ASP A C 1
ATOM 698 O O . ASP A 1 91 ? -10.216 -5.112 -3.092 1.00 82.62 91 ASP A O 1
ATOM 702 N N . ALA A 1 92 ? -8.990 -5.321 -4.967 1.00 86.12 92 ALA A N 1
ATOM 703 C CA . ALA A 1 92 ? -8.288 -6.523 -4.524 1.00 86.12 92 ALA A CA 1
ATOM 704 C C . ALA A 1 92 ? -7.189 -6.220 -3.496 1.00 86.12 92 ALA A C 1
ATOM 706 O O . ALA A 1 92 ? -6.864 -7.084 -2.675 1.00 86.12 92 ALA A O 1
ATOM 707 N N . THR A 1 93 ? -6.626 -5.007 -3.502 1.00 86.94 93 THR A N 1
ATOM 708 C CA . THR A 1 93 ? -5.652 -4.569 -2.494 1.00 86.94 93 THR A CA 1
ATOM 709 C C . THR A 1 93 ? -6.122 -3.314 -1.767 1.00 86.94 93 THR A C 1
ATOM 711 O O . THR A 1 93 ? -6.937 -2.537 -2.247 1.00 86.94 93 THR A O 1
ATOM 714 N N . CYS A 1 94 ? -5.623 -3.111 -0.549 1.00 90.62 94 CYS A N 1
ATOM 715 C CA . CYS A 1 94 ? -5.884 -1.892 0.205 1.00 90.62 94 CYS A CA 1
ATOM 716 C C . CYS A 1 94 ? -4.600 -1.435 0.888 1.00 90.62 94 CYS A C 1
ATOM 718 O O . CYS A 1 94 ? -4.111 -2.070 1.827 1.00 90.62 94 CYS A O 1
ATOM 720 N N . HIS A 1 95 ? -4.068 -0.307 0.424 1.00 88.00 95 HIS A N 1
ATOM 721 C CA . HIS A 1 95 ? -2.894 0.324 1.007 1.00 88.00 95 HIS A CA 1
ATOM 722 C C . HIS A 1 95 ? -3.315 1.304 2.101 1.00 88.00 95 HIS A C 1
ATOM 724 O O . HIS A 1 95 ? -3.989 2.303 1.846 1.00 88.00 95 HIS A O 1
ATOM 730 N N . TRP A 1 96 ? -2.875 1.055 3.333 1.00 90.50 96 TRP A N 1
ATOM 731 C CA . TRP A 1 96 ? -3.156 1.926 4.471 1.00 90.50 96 TRP A CA 1
ATOM 732 C C . TRP A 1 96 ? -1.889 2.231 5.271 1.00 90.50 96 TRP A C 1
ATOM 734 O O . TRP A 1 96 ? -0.993 1.407 5.420 1.00 90.50 96 TRP A O 1
ATOM 744 N N . ARG A 1 97 ? -1.810 3.458 5.804 1.00 89.75 97 ARG A N 1
ATOM 745 C CA . ARG A 1 97 ? -0.595 3.973 6.463 1.00 89.75 97 ARG A CA 1
ATOM 746 C C . ARG A 1 97 ? -0.515 3.653 7.954 1.00 89.75 97 ARG A C 1
ATOM 748 O O . ARG A 1 97 ? 0.558 3.378 8.474 1.00 89.75 97 ARG A O 1
ATOM 755 N N . VAL A 1 98 ? -1.632 3.798 8.665 1.00 94.56 98 VAL A N 1
ATOM 756 C CA . VAL A 1 98 ? -1.747 3.504 10.101 1.00 94.56 98 VAL A CA 1
ATOM 757 C C . VAL A 1 98 ? -3.122 2.918 10.381 1.00 94.56 98 VAL A C 1
ATOM 759 O O . VAL A 1 98 ? -4.116 3.373 9.813 1.00 94.56 98 VAL A O 1
ATOM 762 N N . LEU A 1 99 ? -3.192 1.943 11.286 1.00 96.56 99 LEU A N 1
ATOM 763 C CA . LEU A 1 99 ? -4.414 1.173 11.520 1.00 96.56 99 LEU A CA 1
ATOM 764 C C . LEU A 1 99 ? -5.624 2.036 11.937 1.00 96.56 99 LEU A C 1
ATOM 766 O O . LEU A 1 99 ? -6.719 1.791 11.436 1.00 96.56 99 LEU A O 1
ATOM 770 N N . PRO A 1 100 ? -5.482 3.096 12.763 1.00 97.19 100 PRO A N 1
ATOM 771 C CA . PRO A 1 100 ? -6.613 3.975 13.054 1.00 97.19 100 PRO A CA 1
ATOM 772 C C . PRO A 1 100 ? -7.172 4.705 11.833 1.00 97.19 100 PRO A C 1
ATOM 774 O O . PRO A 1 100 ? -8.375 4.934 11.756 1.00 97.19 100 PRO A O 1
ATOM 777 N N . LEU A 1 101 ? -6.316 5.062 10.873 1.00 96.56 101 LEU A N 1
ATOM 778 C CA . LEU A 1 101 ? -6.775 5.692 9.640 1.00 96.56 101 LEU A CA 1
ATOM 779 C C . LEU A 1 101 ? -7.534 4.686 8.769 1.00 96.56 101 LEU A C 1
ATOM 781 O O . LEU A 1 101 ? -8.540 5.069 8.179 1.00 96.56 101 LEU A O 1
ATOM 785 N N . ALA A 1 102 ? -7.114 3.415 8.771 1.00 96.62 102 ALA A N 1
ATOM 786 C CA . ALA A 1 102 ? -7.832 2.351 8.079 1.00 96.62 102 ALA A CA 1
ATOM 787 C C . ALA A 1 102 ? -9.273 2.218 8.609 1.00 96.62 102 ALA A C 1
ATOM 789 O O . ALA A 1 102 ? -10.229 2.368 7.854 1.00 96.62 102 ALA A O 1
ATOM 790 N N . TYR A 1 103 ? -9.443 2.079 9.932 1.00 97.56 103 TYR A N 1
ATOM 791 C CA . TYR A 1 103 ? -10.771 2.021 10.570 1.00 97.56 103 TYR A CA 1
ATOM 792 C C . TYR A 1 103 ? -11.639 3.259 10.308 1.00 97.56 103 TYR A C 1
ATOM 794 O O . TYR A 1 103 ? -12.862 3.140 10.226 1.00 97.56 103 TYR A O 1
ATOM 802 N N . ALA A 1 104 ? -11.026 4.438 10.179 1.00 96.62 104 ALA A N 1
ATOM 803 C CA . ALA A 1 104 ? -11.740 5.687 9.935 1.00 96.62 104 ALA A CA 1
ATOM 804 C C . ALA A 1 104 ? -12.187 5.865 8.477 1.00 96.62 104 ALA A C 1
ATOM 806 O O . ALA A 1 104 ? -13.221 6.482 8.239 1.00 96.62 104 ALA A O 1
ATOM 807 N N . ARG A 1 105 ? -11.425 5.371 7.495 1.00 95.38 105 ARG A N 1
ATOM 808 C CA . ARG A 1 105 ? -11.639 5.691 6.075 1.00 95.38 105 ARG A CA 1
ATOM 809 C C . ARG A 1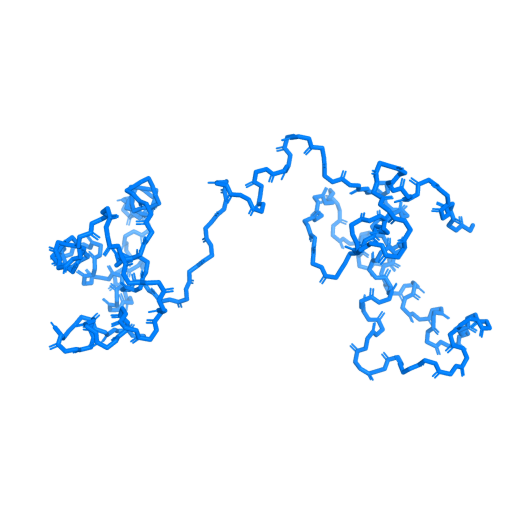 105 ? -12.136 4.514 5.250 1.00 95.38 105 ARG A C 1
ATOM 811 O O . ARG A 1 105 ? -13.044 4.710 4.452 1.00 95.38 105 ARG A O 1
ATOM 818 N N . GLU A 1 106 ? -11.586 3.323 5.443 1.00 94.94 106 GLU A N 1
ATOM 819 C CA . GLU A 1 106 ? -11.758 2.224 4.486 1.00 94.94 106 GLU A CA 1
ATOM 820 C C . GLU A 1 106 ? -13.147 1.584 4.559 1.00 94.94 106 GLU A C 1
ATOM 822 O O . GLU A 1 106 ? -13.872 1.761 5.543 1.00 94.94 106 GLU A O 1
ATOM 827 N N . SER A 1 107 ? -13.538 0.864 3.506 1.00 94.12 107 SER A N 1
ATOM 828 C CA . SER A 1 107 ? -14.840 0.190 3.408 1.00 94.12 107 SER A CA 1
ATOM 829 C C . SER A 1 107 ? -15.037 -0.861 4.507 1.00 94.12 107 SER A C 1
ATOM 831 O O . SER A 1 107 ? -14.075 -1.312 5.132 1.00 94.12 107 SER A O 1
ATOM 833 N N . ASP A 1 108 ? -16.288 -1.258 4.763 1.00 95.44 108 ASP A N 1
ATOM 834 C CA . ASP A 1 108 ? -16.572 -2.318 5.744 1.00 95.44 108 ASP A CA 1
ATOM 835 C C . ASP A 1 108 ? -15.868 -3.621 5.358 1.00 95.44 108 ASP A C 1
ATOM 837 O O . ASP A 1 108 ? -15.228 -4.247 6.201 1.00 95.44 108 ASP A O 1
ATOM 841 N N . ARG A 1 109 ? -15.842 -3.935 4.056 1.00 94.94 109 ARG A N 1
ATOM 842 C CA . ARG A 1 109 ? -15.134 -5.095 3.514 1.00 94.94 109 ARG A CA 1
ATOM 843 C C . ARG A 1 109 ? -13.652 -5.120 3.893 1.00 94.94 109 ARG A C 1
ATOM 845 O O . ARG A 1 109 ? -13.140 -6.171 4.271 1.00 94.94 109 ARG A O 1
ATOM 852 N N . VAL A 1 110 ? -12.953 -3.985 3.821 1.00 95.25 110 VAL A N 1
ATOM 853 C CA . VAL A 1 110 ? -11.536 -3.910 4.219 1.00 95.25 110 VAL A CA 1
ATOM 854 C C . VAL A 1 110 ? -11.371 -4.224 5.706 1.00 95.25 110 VAL A C 1
ATOM 856 O O . VAL A 1 110 ? -10.470 -4.975 6.081 1.00 95.25 110 VAL A O 1
ATOM 859 N N . ILE A 1 111 ? -12.245 -3.687 6.560 1.00 97.12 111 ILE A N 1
ATOM 860 C CA . ILE A 1 111 ? -12.186 -3.930 8.008 1.00 97.12 111 ILE A CA 1
ATOM 861 C C . ILE A 1 111 ? -12.491 -5.393 8.333 1.00 97.12 111 ILE A C 1
ATOM 863 O O . ILE A 1 111 ? -11.757 -6.002 9.110 1.00 97.12 111 ILE A O 1
ATOM 867 N N . GLU A 1 112 ? -13.490 -5.989 7.683 1.00 97.31 112 GLU A N 1
ATOM 868 C CA . GLU A 1 112 ? -13.791 -7.418 7.802 1.00 97.31 112 GLU A CA 1
ATOM 869 C C . GLU A 1 112 ? -12.591 -8.289 7.423 1.00 97.31 112 GLU A C 1
ATOM 871 O O . GLU A 1 112 ? -12.259 -9.223 8.150 1.00 97.31 112 GLU A O 1
ATOM 876 N N . VAL A 1 113 ? -11.912 -7.982 6.311 1.00 96.69 113 VAL A N 1
ATOM 877 C CA . VAL A 1 113 ? -10.724 -8.728 5.868 1.00 96.69 113 VAL A CA 1
ATOM 878 C C . VAL A 1 113 ? -9.584 -8.596 6.878 1.00 96.69 113 VAL A C 1
ATOM 880 O O . VAL A 1 113 ? -8.966 -9.604 7.222 1.00 96.69 113 VAL A O 1
ATOM 883 N N . ILE A 1 114 ? -9.328 -7.390 7.401 1.00 96.62 114 ILE A N 1
ATOM 884 C CA . ILE A 1 114 ? -8.311 -7.162 8.440 1.00 96.62 114 ILE A CA 1
ATOM 885 C C . ILE A 1 114 ? -8.620 -8.000 9.687 1.00 96.62 114 ILE A C 1
ATOM 887 O O . ILE A 1 114 ? -7.736 -8.678 10.216 1.00 96.62 114 ILE A O 1
ATOM 891 N N . GLU A 1 115 ? -9.865 -7.972 10.161 1.00 97.94 115 GLU A N 1
ATOM 892 C CA . GLU A 1 115 ? -10.270 -8.676 11.379 1.00 97.94 115 GLU A CA 1
ATOM 893 C C . GLU A 1 115 ? -10.285 -10.196 11.188 1.00 97.94 115 GLU A C 1
ATOM 895 O O . GLU A 1 115 ? -9.797 -10.925 12.055 1.00 97.94 115 GLU A O 1
ATOM 900 N N . ALA A 1 116 ? -10.743 -10.679 10.031 1.00 98.19 116 ALA A N 1
ATOM 901 C CA . ALA A 1 116 ? -10.725 -12.094 9.675 1.00 98.19 116 ALA A CA 1
ATOM 902 C C . ALA A 1 116 ? -9.292 -12.634 9.551 1.00 98.19 116 ALA A C 1
ATOM 904 O O . ALA A 1 116 ? -8.981 -13.685 10.113 1.00 98.19 116 ALA A O 1
ATOM 905 N N . ALA A 1 117 ? -8.390 -11.901 8.888 1.00 97.12 117 ALA A N 1
ATOM 906 C CA . ALA A 1 117 ? -6.980 -12.279 8.778 1.00 97.12 117 ALA A CA 1
ATOM 907 C C . ALA A 1 117 ? -6.270 -12.284 10.145 1.00 97.12 117 ALA A C 1
ATOM 909 O O . ALA A 1 117 ? -5.378 -13.100 10.390 1.00 97.12 117 ALA A O 1
ATOM 910 N N . ALA A 1 118 ? -6.687 -11.402 11.058 1.00 97.81 118 ALA A N 1
ATOM 911 C CA . ALA A 1 118 ? -6.165 -11.307 12.418 1.00 97.81 118 ALA A CA 1
ATOM 912 C C . ALA A 1 118 ? -6.768 -12.341 13.396 1.00 97.81 118 ALA A C 1
ATOM 914 O O . ALA A 1 118 ? -6.203 -12.576 14.469 1.00 97.81 118 ALA A O 1
ATOM 915 N N . ALA A 1 119 ? -7.893 -12.975 13.053 1.00 97.88 119 ALA A N 1
ATOM 916 C CA . ALA A 1 119 ? -8.634 -13.868 13.944 1.00 97.88 119 ALA A CA 1
ATOM 917 C C . ALA A 1 119 ? -7.876 -15.141 14.389 1.00 97.88 119 ALA A C 1
ATOM 919 O O . ALA A 1 119 ? -7.981 -15.494 15.572 1.00 97.88 119 ALA A O 1
ATOM 920 N N . PRO A 1 120 ? -7.103 -15.845 13.529 1.00 98.44 120 PRO A N 1
ATOM 921 C CA . PRO A 1 120 ? -6.446 -17.091 13.915 1.00 98.44 120 PRO A CA 1
ATOM 922 C C . PRO A 1 120 ? -5.505 -16.917 15.113 1.00 98.44 120 PRO A C 1
ATOM 924 O O . PRO A 1 120 ? -4.667 -16.015 15.141 1.00 98.44 120 PRO A O 1
ATOM 927 N N . ASN A 1 121 ? -5.567 -17.833 16.087 1.00 97.69 121 ASN A N 1
ATOM 928 C CA . ASN A 1 121 ? -4.816 -17.714 17.348 1.00 97.69 121 ASN A CA 1
ATOM 929 C C . ASN A 1 121 ? -3.301 -17.525 17.156 1.00 97.69 121 ASN A C 1
ATOM 931 O O . ASN A 1 121 ? -2.686 -16.758 17.899 1.00 97.69 121 ASN A O 1
ATOM 935 N N . ARG A 1 122 ? -2.699 -18.179 16.151 1.00 97.94 122 ARG A N 1
ATOM 936 C CA . ARG A 1 122 ? -1.271 -18.011 15.824 1.00 97.94 122 ARG A CA 1
ATOM 937 C C . ARG A 1 122 ? -0.928 -16.564 15.449 1.00 97.94 122 ARG A C 1
ATOM 939 O O . ARG A 1 122 ? 0.076 -16.042 15.916 1.00 97.94 122 ARG A O 1
ATOM 946 N N . ILE A 1 123 ? -1.801 -15.906 14.685 1.00 98.12 123 ILE A N 1
ATOM 947 C CA . ILE A 1 123 ? -1.646 -14.515 14.248 1.00 98.12 123 ILE A CA 1
ATOM 948 C C . ILE A 1 123 ? -1.929 -13.580 15.421 1.00 98.12 123 ILE A C 1
ATOM 950 O O . ILE A 1 123 ? -1.113 -12.723 15.752 1.00 98.12 123 ILE A O 1
ATOM 954 N N . LYS A 1 124 ? -3.021 -13.824 16.148 1.00 97.81 124 LYS A N 1
ATOM 955 C CA . LYS A 1 124 ? -3.399 -13.072 17.349 1.00 97.81 124 LYS A CA 1
ATOM 956 C C . LYS A 1 124 ? -2.294 -12.988 18.396 1.00 97.81 124 LYS A C 1
ATOM 958 O O . LYS A 1 124 ? -2.118 -11.930 18.999 1.00 97.81 124 LYS A O 1
ATOM 963 N N . ARG A 1 125 ? -1.546 -14.074 18.621 1.00 97.50 125 ARG A N 1
ATOM 964 C CA . ARG A 1 125 ? -0.400 -14.085 19.547 1.00 97.50 125 ARG A CA 1
ATOM 965 C C . ARG A 1 125 ? 0.684 -13.085 19.144 1.00 97.50 125 ARG A C 1
ATOM 967 O O . ARG A 1 125 ? 1.222 -12.427 20.026 1.00 97.50 125 ARG A O 1
ATOM 974 N N . VAL A 1 126 ? 0.953 -12.945 17.847 1.00 98.06 126 VAL A N 1
ATOM 975 C CA . VAL A 1 126 ? 1.934 -11.992 17.309 1.00 98.06 126 VAL A CA 1
ATOM 976 C C . VAL A 1 126 ? 1.373 -10.570 17.348 1.00 98.06 126 VAL A C 1
ATOM 978 O O . VAL A 1 126 ? 1.964 -9.682 17.957 1.00 98.06 126 VAL A O 1
ATOM 981 N N . LEU A 1 127 ? 0.182 -10.355 16.779 1.00 97.56 127 LEU A N 1
ATOM 982 C CA . LEU A 1 127 ? -0.377 -9.010 16.603 1.00 97.56 127 LEU A CA 1
ATOM 983 C C . LEU A 1 127 ? -0.694 -8.305 17.930 1.00 97.56 127 LEU A C 1
ATOM 985 O O . LEU A 1 127 ? -0.648 -7.080 18.006 1.00 97.56 127 LEU A O 1
ATOM 989 N N . LYS A 1 128 ? -0.991 -9.051 19.003 1.00 95.81 128 LYS A N 1
ATOM 990 C CA . LYS A 1 128 ? -1.205 -8.466 20.338 1.00 95.81 128 LYS A CA 1
ATOM 991 C C . LYS A 1 128 ? 0.043 -7.807 20.934 1.00 95.81 128 LYS A C 1
ATOM 993 O O . LYS A 1 128 ? -0.115 -7.023 21.870 1.00 95.81 128 LYS A O 1
ATOM 998 N N . GLY A 1 129 ? 1.239 -8.120 20.428 1.00 96.81 129 GLY A N 1
ATOM 999 C CA . GLY A 1 129 ? 2.486 -7.473 20.841 1.00 96.81 129 GLY A CA 1
ATOM 1000 C C . GLY A 1 129 ? 2.591 -6.015 20.386 1.00 96.81 129 GLY A C 1
ATOM 1001 O O . GLY A 1 129 ? 3.281 -5.228 21.023 1.00 96.81 129 GLY A O 1
ATOM 1002 N N . TYR A 1 130 ? 1.858 -5.631 19.338 1.00 96.81 130 TYR A N 1
ATOM 1003 C CA . TYR A 1 130 ? 1.823 -4.265 18.831 1.00 96.81 130 TYR A CA 1
ATOM 1004 C C . TYR A 1 130 ? 0.562 -3.547 19.326 1.00 96.81 130 TYR A C 1
ATOM 1006 O O . TYR A 1 130 ? -0.568 -3.980 19.077 1.00 96.81 130 TYR A O 1
ATOM 1014 N N . GLU A 1 131 ? 0.743 -2.450 20.067 1.00 96.69 131 GLU A N 1
ATOM 1015 C CA . GLU A 1 131 ? -0.359 -1.787 20.769 1.00 96.69 131 GLU A CA 1
ATOM 1016 C C . GLU A 1 131 ? -1.523 -1.365 19.852 1.00 96.69 131 GLU A C 1
ATOM 1018 O O . GLU A 1 131 ? -2.665 -1.680 20.208 1.00 96.69 131 GLU A O 1
ATOM 1023 N N . PRO A 1 132 ? -1.301 -0.735 18.680 1.00 96.50 132 PRO A N 1
ATOM 1024 C CA . PRO A 1 132 ? -2.389 -0.348 17.786 1.00 96.50 132 PRO A CA 1
ATOM 1025 C C . PRO A 1 132 ? -3.249 -1.541 17.368 1.00 96.50 132 PRO A C 1
ATOM 1027 O O . PRO A 1 132 ? -4.471 -1.481 17.479 1.00 96.50 132 PRO A O 1
ATOM 1030 N N . MET A 1 133 ? -2.641 -2.664 16.983 1.00 97.38 133 MET A N 1
ATOM 1031 C CA . MET A 1 133 ? -3.389 -3.877 16.633 1.00 97.38 133 MET A CA 1
ATOM 1032 C C . MET A 1 133 ? -4.115 -4.463 17.842 1.00 97.38 133 MET A C 1
ATOM 1034 O O . MET A 1 133 ? -5.288 -4.826 17.745 1.00 97.38 133 MET A O 1
ATOM 1038 N N . ARG A 1 134 ? -3.470 -4.482 19.016 1.00 97.94 134 ARG A N 1
ATOM 1039 C CA . ARG A 1 134 ? -4.102 -4.951 20.254 1.00 97.94 134 ARG A CA 1
ATOM 1040 C C . ARG A 1 134 ? -5.368 -4.170 20.592 1.00 97.94 134 ARG A C 1
ATOM 1042 O O . ARG A 1 134 ? -6.391 -4.767 20.922 1.00 97.94 134 ARG A O 1
ATOM 1049 N N . ARG A 1 135 ? -5.273 -2.843 20.557 1.00 97.81 135 ARG A N 1
ATOM 1050 C CA . ARG A 1 135 ? -6.340 -1.916 20.943 1.00 97.81 135 ARG A CA 1
ATOM 1051 C C . ARG A 1 135 ? -7.459 -1.893 19.904 1.00 97.81 135 ARG A C 1
ATOM 1053 O O . ARG A 1 135 ? -8.627 -1.990 20.276 1.00 97.81 135 ARG A O 1
ATOM 1060 N N . MET A 1 136 ? -7.104 -1.765 18.629 1.00 97.75 136 MET A N 1
ATOM 1061 C CA . MET A 1 136 ? -8.076 -1.545 17.562 1.00 97.75 136 MET A CA 1
ATOM 1062 C C . MET A 1 136 ? -8.853 -2.818 17.232 1.00 97.75 136 MET A C 1
ATOM 1064 O O . MET A 1 136 ? -10.079 -2.778 17.288 1.00 97.75 136 MET A O 1
ATOM 1068 N N . ILE A 1 137 ? -8.151 -3.934 17.009 1.00 97.94 137 ILE A N 1
ATOM 1069 C CA . ILE A 1 137 ? -8.754 -5.199 16.567 1.00 97.94 137 ILE A CA 1
ATOM 1070 C C . ILE A 1 137 ? -9.341 -5.962 17.762 1.00 97.94 137 ILE A C 1
ATOM 1072 O O . ILE A 1 137 ? -10.526 -6.267 17.797 1.00 97.94 137 ILE A O 1
ATOM 1076 N N . TYR A 1 138 ? -8.541 -6.250 18.797 1.00 97.81 138 TYR A N 1
ATOM 1077 C CA . TYR A 1 138 ? -8.971 -7.192 19.849 1.00 97.81 138 TYR A CA 1
ATOM 1078 C C . TYR A 1 138 ? -9.713 -6.563 21.031 1.00 97.81 138 TYR A C 1
ATOM 1080 O O . TYR A 1 138 ? -10.334 -7.291 21.800 1.00 97.81 138 TYR A O 1
ATOM 1088 N N . GLN A 1 139 ? -9.616 -5.246 21.228 1.00 97.31 139 GLN A N 1
ATOM 1089 C CA . GLN A 1 139 ? -10.317 -4.535 22.310 1.00 97.31 139 GLN A CA 1
ATOM 1090 C C . GLN A 1 139 ? -11.463 -3.654 21.791 1.00 97.31 139 GLN A C 1
ATOM 1092 O O . GLN A 1 139 ? -12.007 -2.841 22.540 1.00 97.31 139 GLN A O 1
ATOM 1097 N N . GLY A 1 140 ? -11.812 -3.780 20.506 1.00 96.06 140 GLY A N 1
ATOM 1098 C CA . GLY A 1 140 ? -12.947 -3.093 19.890 1.00 96.06 140 GLY A CA 1
ATOM 1099 C C . GLY A 1 140 ? -12.802 -1.573 19.773 1.00 96.06 140 GLY A C 1
ATOM 1100 O O . GLY A 1 140 ? -13.778 -0.893 19.458 1.00 96.06 140 GLY A O 1
ATOM 1101 N N . ARG A 1 141 ? -11.612 -0.993 20.013 1.00 97.88 141 ARG A N 1
ATOM 1102 C CA . ARG A 1 141 ? -11.409 0.455 19.818 1.00 97.88 141 ARG A CA 1
ATOM 1103 C C . ARG A 1 141 ? -11.503 0.857 18.345 1.00 97.88 141 ARG A C 1
ATOM 1105 O O . ARG A 1 141 ? -11.838 2.006 18.081 1.00 97.88 141 ARG A O 1
ATOM 1112 N N . GLY A 1 142 ? -11.253 -0.072 17.420 1.00 97.81 142 GLY A N 1
ATOM 1113 C CA . GLY A 1 142 ? -11.404 0.127 15.981 1.00 97.81 142 GLY A CA 1
ATOM 1114 C C . GLY A 1 142 ? -12.826 0.508 15.599 1.00 97.81 142 GLY A C 1
ATOM 1115 O O . GLY A 1 142 ? -13.049 1.582 15.048 1.00 97.81 142 GLY A O 1
ATOM 1116 N N . HIS A 1 143 ? -13.796 -0.311 15.999 1.00 98.25 143 HIS A N 1
ATOM 1117 C CA . HIS A 1 143 ? -15.218 -0.051 15.753 1.00 98.25 143 HIS A CA 1
ATOM 1118 C C . HIS A 1 143 ? -15.730 1.201 16.470 1.00 98.25 143 HIS A C 1
ATOM 1120 O O . HIS A 1 143 ? -16.470 1.984 15.882 1.00 98.25 143 HIS A O 1
ATOM 1126 N N . LYS A 1 144 ? -15.261 1.468 17.699 1.00 98.25 144 LYS A N 1
ATOM 1127 C CA . LYS A 1 144 ? -15.585 2.725 18.403 1.00 98.25 144 LYS A CA 1
ATOM 1128 C C . LYS A 1 144 ? -15.077 3.960 17.660 1.00 98.25 144 LYS A C 1
ATOM 1130 O O . LYS A 1 144 ? -15.769 4.968 17.630 1.00 98.25 144 LYS A O 1
ATOM 1135 N N . LEU A 1 145 ? -13.879 3.888 17.075 1.00 97.88 145 LEU A N 1
ATOM 1136 C CA . LEU A 1 145 ? -13.355 4.952 16.224 1.00 97.88 145 LEU A CA 1
ATOM 1137 C C . LEU A 1 145 ? -14.174 5.083 14.939 1.00 97.88 145 LEU A C 1
ATOM 1139 O O . LEU A 1 145 ? -14.530 6.195 14.563 1.00 97.88 145 LEU A O 1
ATOM 1143 N N . ARG A 1 146 ? -14.457 3.960 14.271 1.00 97.56 146 ARG A N 1
ATOM 1144 C CA . ARG A 1 146 ? -15.214 3.921 13.016 1.00 97.56 146 ARG A CA 1
ATOM 1145 C C . ARG A 1 146 ? -16.584 4.583 13.162 1.00 97.56 146 ARG A C 1
ATOM 1147 O O . ARG A 1 146 ? -16.958 5.365 12.299 1.00 97.56 146 ARG A O 1
ATOM 1154 N N . ALA A 1 147 ? -17.261 4.360 14.289 1.00 97.44 147 ALA A N 1
ATOM 1155 C CA . ALA A 1 147 ? -18.552 4.966 14.613 1.00 97.44 147 ALA A CA 1
ATOM 1156 C C . ALA A 1 147 ? -18.522 6.502 14.776 1.00 97.44 147 ALA A C 1
ATOM 1158 O O . ALA A 1 147 ? -19.576 7.128 14.800 1.00 97.44 147 ALA A O 1
ATOM 1159 N N . LEU A 1 148 ? -17.343 7.131 14.884 1.00 96.75 148 LEU A N 1
ATOM 1160 C CA . LEU A 1 148 ? -17.222 8.597 14.910 1.00 96.75 148 LEU A CA 1
ATOM 1161 C C . LEU A 1 148 ? -17.351 9.238 13.522 1.00 96.75 148 LEU A C 1
ATOM 1163 O O . LEU A 1 148 ? -17.368 10.467 13.428 1.00 96.75 148 LEU A O 1
ATOM 1167 N N . PHE A 1 149 ? -17.368 8.434 12.459 1.00 96.75 149 PHE A N 1
ATOM 1168 C CA . PHE A 1 149 ? -17.382 8.904 11.083 1.00 96.75 149 PHE A CA 1
ATOM 1169 C C . PHE A 1 149 ? -18.664 8.475 10.383 1.00 96.75 149 PHE A C 1
ATOM 1171 O O . PHE A 1 149 ? -18.978 7.287 10.327 1.00 96.75 149 PHE A O 1
ATOM 1178 N N . ASP A 1 150 ? -19.352 9.453 9.799 1.00 95.25 150 ASP A N 1
ATOM 1179 C CA . ASP A 1 150 ? -20.406 9.201 8.826 1.00 95.25 150 ASP A CA 1
ATOM 1180 C C . ASP A 1 150 ? -19.786 8.544 7.586 1.00 95.25 150 ASP A C 1
ATOM 1182 O O . ASP A 1 150 ? -18.885 9.105 6.955 1.00 95.25 150 ASP A O 1
ATOM 1186 N N . ARG A 1 151 ? -20.226 7.319 7.287 1.00 92.31 151 ARG A N 1
ATOM 1187 C CA . ARG A 1 151 ? -19.673 6.498 6.206 1.00 92.31 151 ARG A CA 1
ATOM 1188 C C . ARG A 1 151 ? -20.048 7.038 4.832 1.00 92.31 151 ARG A C 1
ATOM 1190 O O . ARG A 1 151 ? -19.222 6.947 3.927 1.00 92.31 151 ARG A O 1
ATOM 1197 N N . ASP A 1 152 ? -21.218 7.659 4.722 1.00 94.06 152 ASP A N 1
ATOM 1198 C CA . ASP A 1 152 ? -21.734 8.221 3.473 1.00 94.06 152 ASP A CA 1
ATOM 1199 C C . ASP A 1 152 ? -21.208 9.645 3.229 1.00 94.06 152 ASP A C 1
ATOM 1201 O O . ASP A 1 152 ? -21.304 10.177 2.122 1.00 94.06 152 ASP A O 1
ATOM 1205 N N . ASN A 1 153 ? -20.593 10.263 4.246 1.00 94.88 153 ASN A N 1
ATOM 1206 C CA . ASN A 1 153 ? -20.084 11.632 4.184 1.00 94.88 153 ASN A CA 1
ATOM 1207 C C . ASN A 1 153 ? -18.708 11.791 4.855 1.00 94.88 153 ASN A C 1
ATOM 1209 O O . ASN A 1 153 ? -18.493 12.625 5.743 1.00 94.88 153 ASN A O 1
ATOM 1213 N N . LEU A 1 154 ? -17.739 10.982 4.420 1.00 95.56 154 LEU A N 1
ATOM 1214 C CA . LEU A 1 154 ? -16.375 11.076 4.931 1.00 95.56 154 LEU A CA 1
ATOM 1215 C C . LEU A 1 154 ? -15.686 12.390 4.521 1.00 95.56 154 LEU A C 1
ATOM 1217 O O . LEU A 1 154 ? -15.792 12.838 3.374 1.00 95.56 154 LEU A O 1
ATOM 1221 N N . PRO A 1 155 ? -14.862 12.981 5.408 1.00 94.69 155 PRO A N 1
ATOM 1222 C CA . PRO A 1 155 ? -14.006 14.094 5.032 1.00 94.69 155 PRO A CA 1
ATOM 1223 C C . PRO A 1 155 ? -13.084 13.738 3.857 1.00 94.69 155 PRO A C 1
ATOM 1225 O O . PRO A 1 155 ? -12.249 12.841 3.959 1.00 94.69 155 PRO A O 1
ATOM 1228 N N . ARG A 1 156 ? -13.148 14.521 2.773 1.00 92.06 156 ARG A N 1
ATOM 1229 C CA . ARG A 1 156 ? -12.323 14.313 1.563 1.00 92.06 156 ARG A CA 1
ATOM 1230 C C . ARG A 1 156 ? -10.811 14.404 1.805 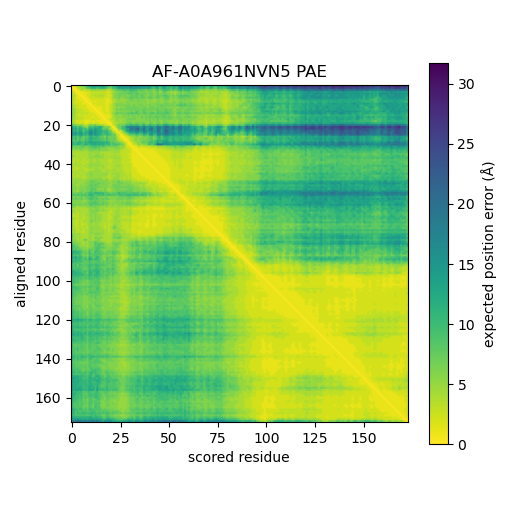1.00 92.06 156 ARG A C 1
ATOM 1232 O O . ARG A 1 156 ? -10.025 13.837 1.059 1.00 92.06 156 ARG A O 1
ATOM 1239 N N . ARG A 1 157 ? -10.379 15.164 2.820 1.00 94.56 157 ARG A N 1
ATOM 1240 C CA . ARG A 1 157 ? -8.954 15.380 3.127 1.00 94.56 157 ARG A CA 1
ATOM 1241 C C . ARG A 1 157 ? -8.525 14.523 4.309 1.00 94.56 157 ARG A C 1
ATOM 1243 O O . ARG A 1 157 ? -9.036 14.703 5.414 1.00 94.56 157 ARG A O 1
ATOM 1250 N N . GLU A 1 158 ? -7.470 13.727 4.131 1.00 94.50 158 GLU A N 1
ATOM 1251 C CA . GLU A 1 158 ? -6.890 12.896 5.200 1.00 94.50 158 GLU A CA 1
ATOM 1252 C C . GLU A 1 158 ? -6.557 13.704 6.469 1.00 94.50 158 GLU A C 1
ATOM 1254 O O . GLU A 1 158 ? -6.754 13.236 7.590 1.00 94.50 158 GLU A O 1
ATOM 1259 N N . LYS A 1 159 ? -6.100 14.957 6.319 1.00 96.00 159 LYS A N 1
ATOM 1260 C CA . LYS A 1 159 ? -5.799 15.851 7.452 1.00 96.00 159 LYS A CA 1
ATOM 1261 C C . LYS A 1 159 ? -6.994 16.011 8.403 1.00 96.00 159 LYS A C 1
ATOM 1263 O O . LYS A 1 159 ? -6.790 16.063 9.615 1.00 96.00 159 LYS A O 1
ATOM 1268 N N . ALA A 1 160 ? -8.218 16.077 7.877 1.00 96.69 160 ALA A N 1
ATOM 1269 C CA . ALA A 1 160 ? -9.426 16.214 8.685 1.00 96.69 160 ALA A CA 1
ATOM 1270 C C . ALA A 1 160 ? -9.703 14.938 9.495 1.00 96.69 160 ALA A C 1
ATOM 1272 O O . ALA A 1 160 ? -9.843 15.025 10.716 1.00 96.69 160 ALA A O 1
ATOM 1273 N N . LEU A 1 161 ? -9.646 13.768 8.843 1.00 96.50 161 LEU A N 1
AT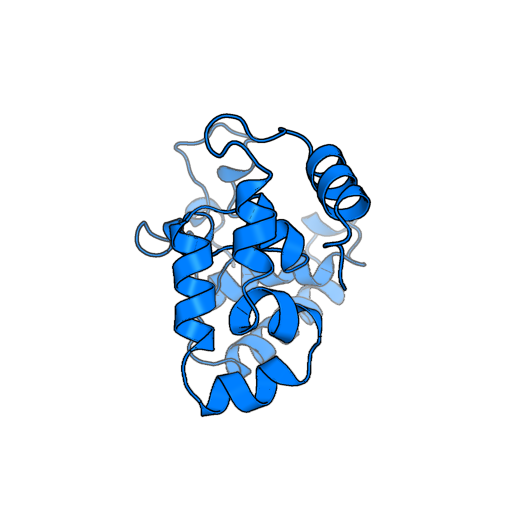OM 1274 C CA . LEU A 1 161 ? -9.745 12.458 9.498 1.00 96.50 161 LEU A CA 1
ATOM 1275 C C . LEU A 1 161 ? -8.716 12.342 10.627 1.00 96.50 161 LEU A C 1
ATOM 1277 O O . LEU A 1 161 ? -9.060 12.112 11.783 1.00 96.50 161 LEU A O 1
ATOM 1281 N N . ARG A 1 162 ? -7.441 12.602 10.322 1.00 96.56 162 ARG A N 1
ATOM 1282 C CA . ARG A 1 162 ? -6.339 12.522 11.293 1.00 96.56 162 ARG A CA 1
ATOM 1283 C C . ARG A 1 162 ? -6.547 13.425 12.499 1.00 96.56 162 ARG A C 1
ATOM 1285 O O . ARG A 1 162 ? -6.284 13.001 13.622 1.00 96.56 162 ARG A O 1
ATOM 1292 N N . ASN A 1 163 ? -7.005 14.655 12.287 1.00 97.12 163 ASN A N 1
ATOM 1293 C CA . ASN A 1 163 ? -7.276 15.582 13.380 1.00 97.12 163 ASN A CA 1
ATOM 1294 C C . ASN A 1 163 ? -8.410 15.075 14.278 1.00 97.12 163 ASN A C 1
ATOM 1296 O O . ASN A 1 163 ?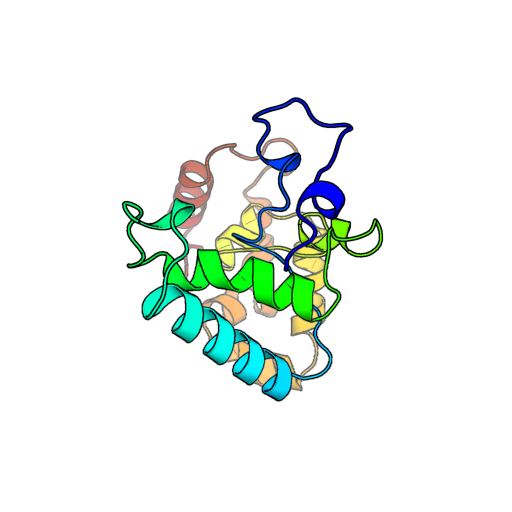 -8.285 15.147 15.496 1.00 97.12 163 ASN A O 1
ATOM 1300 N N . GLN A 1 164 ? -9.477 14.520 13.703 1.00 96.94 164 GLN A N 1
ATOM 1301 C CA . GLN A 1 164 ? -10.581 13.942 14.468 1.00 96.94 164 GLN A CA 1
ATOM 1302 C C . GLN A 1 164 ? -10.149 12.694 15.251 1.00 96.94 164 GLN A C 1
ATOM 1304 O O . GLN A 1 164 ? -10.400 12.624 16.452 1.00 96.94 164 GLN A O 1
ATOM 1309 N N . ILE A 1 165 ? -9.397 11.778 14.626 1.00 97.44 165 ILE A N 1
ATOM 1310 C CA . ILE A 1 165 ? -8.829 10.587 15.287 1.00 97.44 165 ILE A CA 1
ATOM 1311 C C . ILE A 1 165 ? -7.951 10.996 16.485 1.00 97.44 165 ILE A C 1
ATOM 1313 O O . ILE A 1 165 ? -8.045 10.405 17.563 1.00 97.44 165 ILE A O 1
ATOM 1317 N N . LYS A 1 166 ? -7.103 12.021 16.310 1.00 97.38 166 LYS A N 1
ATOM 1318 C CA . LYS A 1 166 ? -6.244 12.561 17.374 1.00 97.38 166 LYS A CA 1
ATOM 1319 C C . LYS A 1 166 ? -7.050 13.177 18.513 1.00 97.38 166 LYS A C 1
ATOM 1321 O O . LYS A 1 166 ? -6.791 12.840 19.662 1.00 97.38 166 LYS A O 1
ATOM 1326 N N . ARG A 1 167 ? -8.029 14.038 18.208 1.00 97.50 167 ARG A N 1
ATOM 1327 C CA . ARG A 1 167 ? -8.899 14.668 19.221 1.00 97.50 167 ARG A CA 1
ATOM 1328 C C . ARG A 1 167 ? -9.680 13.636 20.030 1.00 97.50 167 ARG A C 1
ATOM 1330 O O . ARG A 1 167 ? -9.844 13.812 21.227 1.00 97.50 167 ARG A O 1
ATOM 1337 N N . ALA A 1 168 ? -10.108 12.549 19.392 1.00 96.75 168 ALA A N 1
ATOM 1338 C CA . ALA A 1 168 ? -10.807 11.451 20.050 1.00 96.75 168 ALA A CA 1
ATOM 1339 C C . ALA A 1 168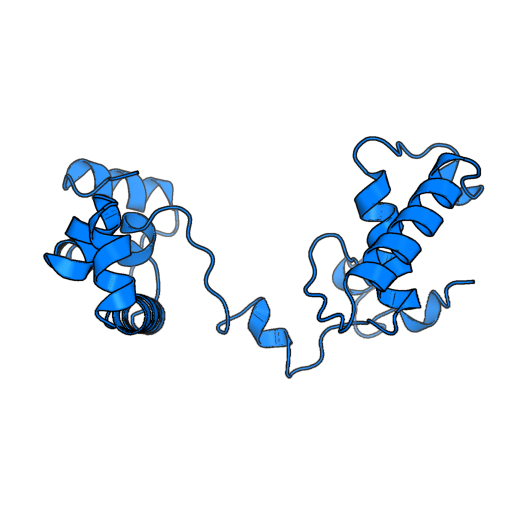 ? -9.871 10.474 20.800 1.00 96.75 168 ALA A C 1
ATOM 1341 O O . ALA A 1 168 ? -10.338 9.493 21.373 1.00 96.75 168 ALA A O 1
ATOM 1342 N N . GLY A 1 169 ? -8.550 10.700 20.793 1.00 96.75 169 GLY A N 1
ATOM 1343 C CA . GLY A 1 169 ? -7.583 9.879 21.531 1.00 96.75 169 GLY A CA 1
ATOM 1344 C C . GLY A 1 169 ? -7.339 8.483 20.943 1.00 96.75 169 GLY A C 1
ATOM 1345 O O . GLY A 1 169 ? -6.871 7.590 21.652 1.00 96.75 169 GLY A O 1
ATOM 1346 N N . TYR A 1 170 ? -7.660 8.263 19.663 1.00 97.12 170 TYR A N 1
ATOM 1347 C CA . TYR A 1 170 ? -7.463 6.980 18.966 1.00 97.12 170 TYR A CA 1
ATOM 1348 C C . TYR A 1 170 ? -6.224 6.955 18.062 1.00 97.12 170 TYR A C 1
ATOM 1350 O O . TYR A 1 170 ? -5.965 5.951 17.401 1.00 97.12 170 TYR A O 1
ATOM 1358 N N . TRP A 1 171 ? -5.452 8.043 17.997 1.00 96.56 171 TRP A N 1
ATOM 1359 C CA . TRP A 1 171 ? -4.254 8.087 17.161 1.00 96.56 171 TRP A CA 1
ATOM 1360 C C . TRP A 1 171 ? -3.125 7.262 17.777 1.00 96.56 171 TRP A C 1
ATOM 1362 O O . TRP A 1 171 ? -2.664 7.568 18.873 1.00 96.56 171 TRP A O 1
ATOM 1372 N N . MET A 1 172 ? -2.671 6.240 17.055 1.00 93.94 172 MET A N 1
ATOM 1373 C CA . MET A 1 172 ? -1.603 5.335 17.476 1.00 93.94 172 MET A CA 1
ATOM 1374 C C . MET A 1 172 ? -0.705 5.006 16.278 1.00 93.94 172 MET A C 1
ATOM 1376 O O . MET A 1 172 ? -1.189 4.950 15.142 1.00 93.94 172 MET A O 1
ATOM 1380 N N . ARG A 1 173 ? 0.592 4.835 16.533 1.00 87.25 173 ARG A N 1
ATOM 1381 C CA . ARG A 1 173 ? 1.635 4.477 15.566 1.00 87.25 173 ARG A CA 1
ATOM 1382 C C . ARG A 1 173 ? 2.531 3.408 16.160 1.00 87.25 173 ARG A C 1
ATOM 1384 O O . ARG A 1 173 ? 2.602 3.357 17.403 1.00 87.25 173 ARG A O 1
#

Radius of gyration: 22.07 Å; Cα contacts (8 Å, |Δi|>4): 132; chains: 1; bounding box: 50×34×53 Å

Secondary structure (DSSP, 8-state):
---SGGG--TTSPTT-TTTS---SS-----S-HHHHHHHHHHHHHHHHHS--GGGTTS--TTTHHHHHHHHHHHHTT--SPPTTTGGGGTTT----SSHHHHHHHS-HHHHHHHHHHH-SHHHHHHHTTSHHHIIIIITSHHHHHHTTS-SSS--SSHHHHHHHHHHTT----

Sequence (173 aa):
GLDFESSLDLGEPDEYWERYLYFNAGWFCGADPARFGATFLDHALAIRDAPPPELALQPLDPWLDQIALPLVIHGLGGGRPGPELAGLDGDATCHWRVLPLAYARESDRVIEVIEAAAAPNRIKRVLKGYEPMRRMIYQGRGHKLRALFDRDNLPRREKALRNQIKRAGYWMR

Mean predicted aligned error: 6.91 Å

Solvent-accessible surface area (backbone atoms only — not comparable to full-atom values): 10636 Å² total; per-residue (Å²): 131,84,67,65,75,81,46,51,39,84,92,44,56,89,94,39,73,77,18,45,72,67,48,82,72,74,91,79,91,72,94,47,70,66,62,49,51,52,48,42,51,54,45,39,49,46,49,72,78,59,54,54,80,92,45,74,86,57,76,51,79,93,39,42,63,55,66,31,45,45,55,38,42,44,76,72,74,47,74,81,74,52,84,90,48,53,37,57,86,45,84,72,44,86,94,71,92,40,70,54,57,39,46,58,70,55,57,71,68,57,53,52,51,54,48,60,68,43,58,49,66,77,47,37,66,58,45,53,74,41,64,59,50,30,42,28,66,76,63,49,47,29,60,62,52,25,72,77,45,56,83,94,66,61,71,91,47,68,69,56,52,52,52,52,38,46,76,72,71,56,67,55,130

Foldseek 3Di:
DDPQVVQADPVDDPPDPNRGQQVPDDDDDDPDPVLLVVQLVVQLCCCVVPNDPVCPPPDCVPCSSRVSVVVSCVVRVHGDDDPVCPCVVPVVDDDDDALLLCLQAPDPVSVVVVLVVCPDPVNVVVQCVFPLSVCQRVVVVSVVSSVVADRVDGDPDSVVSQVSCVVVVNDDD

pLDDT: mean 89.39, std 9.55, range [53.5, 98.44]